Protein AF-A0A2J4GAY6-F1 (afdb_monomer_lite)

Radius of gyration: 14.7 Å; chains: 1; bounding box: 25×33×52 Å

Sequence (78 aa):
MGANFGEDAERVLGAMHEHGTLDANTLSEKTGLPREKVELLIIILRDLKKVRYASVPVACTLACEKCPLARSCKFRKS

Structure (mmCIF, N/CA/C/O backbone):
data_AF-A0A2J4GAY6-F1
#
_entry.id   AF-A0A2J4GAY6-F1
#
loop_
_atom_site.group_PDB
_atom_site.id
_atom_site.type_symbol
_atom_site.label_atom_id
_atom_site.label_alt_id
_atom_site.label_comp_id
_atom_site.label_asym_id
_atom_site.label_entity_id
_atom_site.label_seq_id
_atom_site.pdbx_PDB_ins_code
_atom_site.Cartn_x
_atom_site.Cartn_y
_atom_site.Cartn_z
_atom_site.occupancy
_atom_site.B_iso_or_equiv
_atom_site.auth_seq_id
_atom_site.auth_comp_id
_atom_site.auth_asym_id
_atom_site.auth_atom_id
_atom_site.pdbx_PDB_model_num
ATOM 1 N N . MET A 1 1 ? 1.859 -1.135 -22.947 1.00 43.31 1 MET A N 1
ATOM 2 C CA . MET A 1 1 ? 1.954 -0.208 -21.798 1.00 43.31 1 MET A CA 1
ATOM 3 C C . MET A 1 1 ? 2.490 -0.993 -20.616 1.00 43.31 1 MET A C 1
ATOM 5 O O . MET A 1 1 ? 1.786 -1.853 -20.107 1.00 43.31 1 MET A O 1
ATOM 9 N N . GLY A 1 2 ? 3.771 -0.814 -20.287 1.00 51.56 2 GLY A N 1
ATOM 10 C CA . GLY A 1 2 ? 4.422 -1.551 -19.202 1.00 51.56 2 GLY A CA 1
ATOM 11 C C . GLY A 1 2 ? 3.986 -1.000 -17.849 1.00 51.56 2 GLY A C 1
ATOM 12 O O . GLY A 1 2 ? 3.991 0.211 -17.654 1.00 51.56 2 GLY A O 1
ATOM 13 N N . ALA A 1 3 ? 3.578 -1.873 -16.932 1.00 60.66 3 ALA A N 1
ATOM 14 C CA . ALA A 1 3 ? 3.310 -1.482 -15.555 1.00 60.66 3 ALA A CA 1
ATOM 15 C C . ALA A 1 3 ? 4.627 -1.045 -14.896 1.00 60.66 3 ALA A C 1
ATOM 17 O O . ALA A 1 3 ? 5.537 -1.860 -14.742 1.00 60.66 3 ALA A O 1
ATOM 18 N N . ASN A 1 4 ? 4.734 0.231 -14.522 1.00 82.75 4 ASN A N 1
ATOM 19 C CA . ASN A 1 4 ? 5.945 0.785 -13.927 1.00 82.75 4 ASN A CA 1
ATOM 20 C C . ASN A 1 4 ? 5.872 0.670 -12.397 1.00 82.75 4 ASN A C 1
ATOM 22 O O . ASN A 1 4 ? 5.642 1.641 -11.682 1.00 82.75 4 ASN A O 1
ATOM 26 N N . PHE A 1 5 ? 6.044 -0.560 -11.899 1.00 80.69 5 PHE A N 1
ATOM 27 C CA . PHE A 1 5 ? 5.884 -0.899 -10.479 1.00 80.69 5 PHE A CA 1
ATOM 28 C C . PHE A 1 5 ? 6.696 -0.010 -9.526 1.00 80.69 5 PHE A C 1
ATOM 30 O O . PHE A 1 5 ? 6.253 0.208 -8.406 1.00 80.69 5 PHE A O 1
ATOM 37 N N . GLY A 1 6 ? 7.850 0.511 -9.957 1.00 86.12 6 GLY A N 1
ATOM 38 C CA . GLY A 1 6 ? 8.659 1.427 -9.149 1.00 86.12 6 GLY A CA 1
ATOM 39 C C . GLY A 1 6 ? 7.977 2.774 -8.906 1.00 86.12 6 GLY A C 1
ATOM 40 O O . GLY A 1 6 ? 7.871 3.206 -7.765 1.00 86.12 6 GLY A O 1
ATOM 41 N N . GLU A 1 7 ? 7.456 3.412 -9.955 1.00 90.69 7 GLU A N 1
ATOM 42 C CA . GLU A 1 7 ? 6.766 4.705 -9.835 1.00 90.69 7 GLU A CA 1
ATOM 43 C C . GLU A 1 7 ? 5.462 4.563 -9.039 1.00 90.69 7 GLU A C 1
ATOM 45 O O . GLU A 1 7 ? 5.147 5.378 -8.172 1.00 90.69 7 GLU A O 1
ATOM 50 N N . ASP A 1 8 ? 4.737 3.469 -9.269 1.00 93.38 8 ASP A N 1
ATOM 51 C CA . ASP A 1 8 ? 3.511 3.169 -8.536 1.00 93.38 8 ASP A CA 1
ATOM 52 C C . ASP A 1 8 ? 3.781 2.886 -7.049 1.00 93.38 8 ASP A C 1
ATOM 54 O O . ASP A 1 8 ? 3.006 3.310 -6.190 1.00 93.38 8 ASP A O 1
ATOM 58 N N . ALA A 1 9 ? 4.892 2.210 -6.728 1.00 90.12 9 ALA A N 1
ATOM 59 C CA . ALA A 1 9 ? 5.325 1.978 -5.352 1.00 90.12 9 ALA A CA 1
ATOM 60 C C . ALA A 1 9 ? 5.634 3.292 -4.624 1.00 90.12 9 ALA A C 1
ATOM 62 O O . ALA A 1 9 ? 5.182 3.475 -3.495 1.00 90.12 9 ALA A O 1
ATOM 63 N N . GLU A 1 10 ? 6.353 4.215 -5.269 1.00 91.19 10 GLU A N 1
ATOM 64 C CA . GLU A 1 10 ? 6.662 5.533 -4.700 1.00 91.19 10 GLU A CA 1
ATOM 65 C C . GLU A 1 10 ? 5.389 6.359 -4.469 1.00 91.19 10 GLU A C 1
ATOM 67 O O . GLU A 1 10 ? 5.235 6.979 -3.417 1.00 91.19 10 GLU A O 1
ATOM 72 N N . ARG A 1 11 ? 4.415 6.300 -5.389 1.00 91.69 11 ARG A N 1
ATOM 73 C CA . ARG A 1 11 ? 3.112 6.970 -5.216 1.00 91.69 11 ARG A CA 1
ATOM 74 C C . ARG A 1 11 ? 2.328 6.424 -4.025 1.00 91.69 11 ARG A C 1
ATOM 76 O O . ARG A 1 11 ? 1.789 7.205 -3.241 1.00 91.69 11 ARG A O 1
ATOM 83 N N . VAL A 1 12 ? 2.271 5.099 -3.868 1.00 90.12 12 VAL A N 1
ATOM 84 C CA . VAL A 1 12 ? 1.621 4.462 -2.708 1.00 90.12 12 VAL A CA 1
ATOM 85 C C . VAL A 1 12 ? 2.355 4.825 -1.417 1.00 90.12 12 VAL A C 1
ATOM 87 O O . VAL A 1 12 ? 1.715 5.194 -0.434 1.00 90.12 12 VAL A O 1
ATOM 90 N N . LEU A 1 13 ? 3.689 4.777 -1.420 1.00 88.94 13 LEU A N 1
ATOM 91 C CA . LEU A 1 13 ? 4.511 5.111 -0.260 1.00 88.94 13 LEU A CA 1
ATOM 92 C C . LEU A 1 13 ? 4.327 6.572 0.176 1.00 88.94 13 LEU A C 1
ATOM 94 O O . LEU A 1 13 ? 4.158 6.829 1.368 1.00 88.94 13 LEU A O 1
ATOM 98 N N . GLY A 1 14 ? 4.304 7.510 -0.775 1.00 88.38 14 GLY A N 1
ATOM 99 C CA . GLY A 1 14 ? 4.042 8.927 -0.521 1.00 88.38 14 GLY A CA 1
ATOM 100 C C . GLY A 1 14 ? 2.669 9.151 0.112 1.00 88.38 14 GLY A C 1
ATOM 101 O O . GLY A 1 14 ? 2.575 9.760 1.176 1.00 88.38 14 GLY A O 1
ATOM 102 N N . ALA A 1 15 ? 1.618 8.548 -0.457 1.00 88.69 15 ALA A N 1
ATOM 103 C CA . ALA A 1 15 ? 0.263 8.646 0.088 1.00 88.69 15 ALA A CA 1
ATOM 104 C C . ALA A 1 15 ? 0.153 8.087 1.522 1.00 88.69 15 ALA A C 1
ATOM 106 O O . ALA A 1 15 ? -0.561 8.650 2.353 1.00 88.69 15 ALA A O 1
ATOM 107 N N . MET A 1 16 ? 0.879 7.006 1.832 1.00 87.19 16 MET A N 1
ATOM 108 C CA . MET A 1 16 ? 0.961 6.453 3.191 1.00 87.19 16 MET A CA 1
ATOM 109 C C . MET A 1 16 ? 1.762 7.349 4.150 1.00 87.19 16 MET A C 1
ATOM 111 O O . MET A 1 16 ? 1.467 7.388 5.342 1.00 87.19 16 MET A O 1
ATOM 115 N N . HIS A 1 17 ? 2.778 8.066 3.668 1.00 84.81 17 HIS A N 1
ATOM 116 C CA . HIS A 1 17 ? 3.571 8.965 4.508 1.00 84.81 17 HIS A CA 1
ATOM 117 C C . HIS A 1 17 ? 2.806 10.248 4.861 1.00 84.81 17 HIS A C 1
ATOM 119 O O . HIS A 1 17 ? 2.826 10.676 6.011 1.00 84.81 17 HIS A O 1
ATOM 125 N N . GLU A 1 18 ? 2.092 10.825 3.893 1.00 82.44 18 GLU A N 1
ATOM 126 C CA . GLU A 1 18 ? 1.339 12.074 4.061 1.00 82.44 18 GLU A CA 1
ATOM 127 C C . GLU A 1 18 ? 0.100 11.916 4.950 1.00 82.44 18 GLU A C 1
ATOM 129 O O . GLU A 1 18 ? -0.239 12.814 5.720 1.00 82.44 18 GLU A O 1
ATOM 134 N N . HIS A 1 19 ? -0.586 10.775 4.852 1.00 74.56 19 HIS A N 1
ATOM 135 C CA . HIS A 1 19 ? -1.876 10.558 5.511 1.00 74.56 19 HIS A CA 1
ATOM 136 C C . HIS A 1 19 ? -1.850 9.481 6.603 1.00 74.56 19 HIS A C 1
ATOM 138 O O . HIS A 1 19 ? -2.860 9.254 7.270 1.00 74.56 19 HIS A O 1
ATOM 144 N N . GLY A 1 20 ? -0.710 8.821 6.813 1.00 71.81 20 GLY A N 1
ATOM 145 C CA . GLY A 1 20 ? -0.567 7.738 7.781 1.00 71.81 20 GLY A CA 1
ATOM 146 C C . GLY A 1 20 ? -1.102 6.395 7.273 1.00 71.81 20 GLY A C 1
ATOM 147 O O . GLY A 1 20 ? -1.035 6.064 6.090 1.00 71.81 20 GLY A O 1
ATOM 148 N N . THR A 1 21 ? -1.596 5.558 8.190 1.00 68.00 21 THR A N 1
ATOM 149 C CA . THR A 1 21 ? -2.061 4.207 7.829 1.00 68.00 21 THR A CA 1
ATOM 150 C C . THR A 1 21 ? -3.410 4.291 7.121 1.00 68.00 21 THR A C 1
ATOM 152 O O . THR A 1 21 ? -4.434 4.514 7.760 1.00 68.00 21 THR A O 1
ATOM 155 N N . LEU A 1 22 ? -3.396 4.092 5.805 1.00 76.19 22 LEU A N 1
ATOM 156 C CA . LEU A 1 22 ? -4.578 4.024 4.951 1.00 76.19 22 LEU A CA 1
ATOM 157 C C . LEU A 1 22 ? -4.857 2.575 4.532 1.00 76.19 22 LEU A C 1
ATOM 159 O O . LEU A 1 22 ? -3.930 1.775 4.370 1.00 76.19 22 LEU A O 1
ATOM 163 N N . ASP A 1 23 ? -6.129 2.226 4.349 1.00 82.00 23 ASP A N 1
ATOM 164 C CA . ASP A 1 23 ? -6.519 0.947 3.757 1.00 82.00 23 ASP A CA 1
ATOM 165 C C . ASP A 1 23 ? -6.356 0.962 2.224 1.00 82.00 23 ASP A C 1
ATOM 167 O O . ASP A 1 23 ? -6.175 2.010 1.597 1.00 82.00 23 ASP A O 1
ATOM 171 N N . ALA A 1 24 ? -6.415 -0.220 1.608 1.00 84.31 24 ALA A N 1
ATOM 172 C CA . ALA A 1 24 ? -6.181 -0.374 0.176 1.00 84.31 24 ALA A CA 1
ATOM 173 C C . ALA A 1 24 ? -7.212 0.358 -0.702 1.00 84.31 24 ALA A C 1
ATOM 175 O O . ALA A 1 24 ? -6.849 0.786 -1.797 1.00 84.31 24 ALA A O 1
ATOM 176 N N . ASN A 1 25 ? -8.461 0.539 -0.247 1.00 87.00 25 ASN A N 1
ATOM 177 C CA . ASN A 1 25 ? -9.467 1.276 -1.019 1.00 87.00 25 ASN A CA 1
ATOM 178 C C . ASN A 1 25 ? -9.128 2.766 -1.034 1.00 87.00 25 ASN A C 1
ATOM 180 O O . ASN A 1 25 ? -9.025 3.360 -2.104 1.00 87.00 25 ASN A O 1
ATOM 184 N N . THR A 1 26 ? -8.837 3.340 0.136 1.00 86.88 26 THR A N 1
ATOM 185 C CA . THR A 1 26 ? -8.449 4.753 0.237 1.00 86.88 26 THR A CA 1
ATOM 186 C C . THR A 1 26 ? -7.172 5.046 -0.558 1.00 86.88 26 THR A C 1
ATOM 188 O O . THR A 1 26 ? -7.061 6.076 -1.224 1.00 86.88 26 THR A O 1
ATOM 191 N N . LEU A 1 27 ? -6.196 4.133 -0.532 1.00 89.88 27 LEU A N 1
ATOM 192 C CA . LEU A 1 27 ? -4.980 4.256 -1.341 1.00 89.88 27 LEU A CA 1
ATOM 193 C C . LEU A 1 27 ? -5.260 4.116 -2.841 1.00 89.88 27 LEU A C 1
ATOM 195 O O . LEU A 1 27 ? -4.661 4.849 -3.625 1.00 89.88 27 LEU A O 1
ATOM 199 N N . SER A 1 28 ? -6.166 3.227 -3.249 1.00 92.31 28 SER A N 1
ATOM 200 C CA . SER A 1 28 ? -6.595 3.087 -4.646 1.0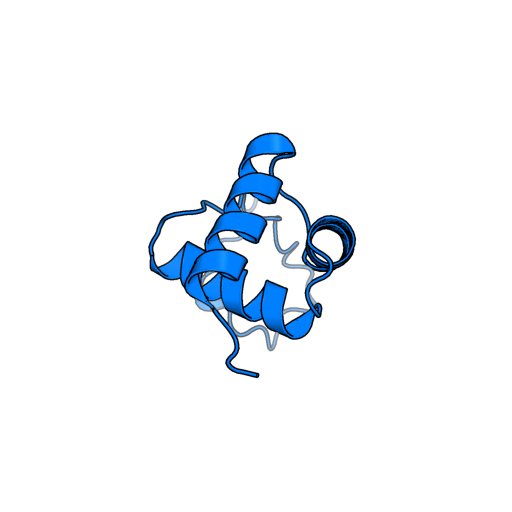0 92.31 28 SER A CA 1
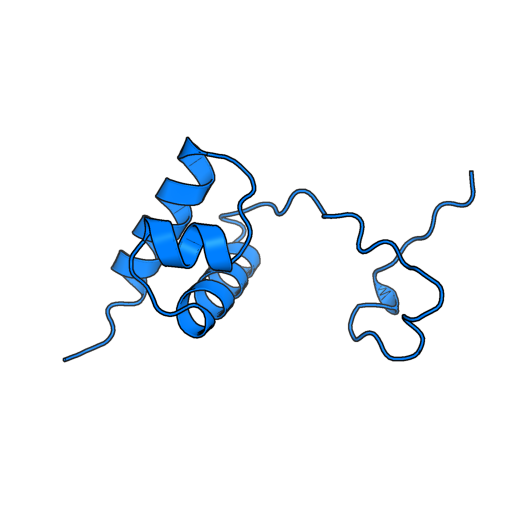ATOM 201 C C . SER A 1 28 ? -7.222 4.378 -5.168 1.00 92.31 28 SER A C 1
ATOM 203 O O . SER A 1 28 ? -6.793 4.880 -6.206 1.00 92.31 28 SER A O 1
ATOM 205 N N . GLU A 1 29 ? -8.136 4.984 -4.409 1.00 92.31 29 GLU A N 1
ATOM 206 C CA . GLU A 1 29 ? -8.769 6.256 -4.774 1.00 92.31 29 GLU A CA 1
ATOM 207 C C . GLU A 1 29 ? -7.751 7.398 -4.874 1.00 92.31 29 GLU A C 1
ATOM 209 O O . GLU A 1 29 ? -7.741 8.145 -5.852 1.00 92.31 29 GLU A O 1
ATOM 214 N N . LYS A 1 30 ? -6.840 7.509 -3.899 1.00 90.38 30 LYS A N 1
ATOM 215 C CA . LYS A 1 30 ? -5.820 8.570 -3.874 1.00 90.38 30 LYS A CA 1
ATOM 216 C C . LYS A 1 30 ? -4.775 8.431 -4.975 1.00 90.38 30 LYS A C 1
ATOM 218 O O . LYS A 1 30 ? -4.323 9.428 -5.529 1.00 90.38 30 LYS A O 1
ATOM 223 N N . THR A 1 31 ? -4.351 7.205 -5.267 1.00 90.62 31 THR A N 1
ATOM 224 C CA . THR A 1 31 ? -3.295 6.945 -6.254 1.00 90.62 31 THR A CA 1
ATOM 225 C C . THR A 1 31 ? -3.851 6.696 -7.655 1.00 90.62 31 THR A C 1
ATOM 227 O O . THR A 1 31 ? -3.087 6.648 -8.615 1.00 90.62 31 THR A O 1
ATOM 230 N N . GLY A 1 32 ? -5.165 6.531 -7.819 1.00 93.25 32 GLY A N 1
ATOM 231 C CA . GLY A 1 32 ? -5.771 6.132 -9.092 1.00 93.25 32 GLY A CA 1
ATOM 232 C C . GLY A 1 32 ? -5.287 4.764 -9.592 1.00 93.25 32 GLY A C 1
ATOM 233 O O . GLY A 1 32 ? -5.406 4.462 -10.779 1.00 93.25 32 GLY A O 1
ATOM 234 N N . LEU A 1 33 ? -4.686 3.954 -8.716 1.00 92.31 33 LEU A N 1
ATOM 235 C CA . LEU A 1 33 ? -4.207 2.616 -9.038 1.00 92.31 33 LEU A CA 1
ATOM 236 C C . LEU A 1 33 ? -5.297 1.588 -8.732 1.00 92.31 33 LEU A C 1
ATOM 238 O O . LEU A 1 33 ? -6.003 1.744 -7.735 1.00 92.31 33 LEU A O 1
ATOM 242 N N . PRO A 1 34 ? -5.408 0.501 -9.518 1.00 93.75 34 PRO A N 1
ATOM 243 C CA . PRO A 1 34 ? -6.308 -0.601 -9.198 1.00 93.75 34 PRO A CA 1
ATOM 244 C C . PRO A 1 34 ? -6.030 -1.155 -7.802 1.00 93.75 34 PRO A C 1
ATOM 246 O O . PRO A 1 34 ? -4.869 -1.308 -7.408 1.00 93.75 34 PRO A O 1
ATOM 249 N N . ARG A 1 35 ? -7.091 -1.491 -7.070 1.00 89.69 35 ARG A N 1
ATOM 250 C CA . ARG A 1 35 ? -6.998 -1.968 -5.688 1.00 89.69 35 ARG A CA 1
ATOM 251 C C . ARG A 1 35 ? -6.076 -3.181 -5.553 1.00 89.69 35 ARG A C 1
ATOM 253 O O . ARG A 1 35 ? -5.236 -3.208 -4.661 1.00 89.69 35 ARG A O 1
ATOM 260 N N . GLU A 1 36 ? -6.170 -4.143 -6.464 1.00 88.56 36 GLU A N 1
ATOM 261 C CA . GLU A 1 36 ? -5.361 -5.369 -6.459 1.00 88.56 36 GLU A CA 1
ATOM 262 C C . GLU A 1 36 ? -3.867 -5.050 -6.607 1.00 88.56 36 GLU A C 1
ATOM 264 O O . GLU A 1 36 ? -3.003 -5.680 -5.994 1.00 88.56 36 GLU A O 1
ATOM 269 N N . LYS A 1 37 ? -3.554 -4.021 -7.402 1.00 91.62 37 LYS A N 1
ATOM 270 C CA . LYS A 1 37 ? -2.187 -3.539 -7.590 1.00 91.62 37 LYS A CA 1
ATOM 271 C C . LYS A 1 37 ? -1.677 -2.836 -6.336 1.00 91.62 37 LYS A C 1
ATOM 273 O O . LYS A 1 37 ? -0.537 -3.062 -5.943 1.00 91.62 37 LYS A O 1
ATOM 278 N N . VAL A 1 38 ? -2.515 -2.025 -5.694 1.00 91.56 38 VAL A N 1
ATOM 279 C CA . VAL A 1 38 ? -2.195 -1.375 -4.416 1.00 91.56 38 VAL A CA 1
ATOM 280 C C . VAL A 1 38 ? -1.921 -2.415 -3.330 1.00 91.56 38 VAL A C 1
ATOM 282 O O . VAL A 1 38 ? -0.914 -2.307 -2.637 1.00 91.56 38 VAL A O 1
ATOM 285 N N . GLU A 1 39 ? -2.747 -3.456 -3.215 1.00 88.88 39 GLU A N 1
ATOM 286 C CA . GLU A 1 39 ? -2.538 -4.548 -2.255 1.00 88.88 39 GLU A CA 1
ATOM 287 C C . GLU A 1 39 ? -1.185 -5.239 -2.462 1.00 88.88 39 GLU A C 1
ATOM 289 O O . GLU A 1 39 ? -0.428 -5.426 -1.505 1.00 88.88 39 GLU A O 1
ATOM 294 N N . LEU A 1 40 ? -0.837 -5.547 -3.714 1.00 89.06 40 LEU A N 1
ATOM 295 C CA . LEU A 1 40 ? 0.460 -6.130 -4.047 1.00 89.06 40 LEU A CA 1
ATOM 296 C C . LEU A 1 40 ? 1.625 -5.188 -3.698 1.00 89.06 40 LEU A C 1
ATOM 298 O O . LEU A 1 40 ? 2.614 -5.624 -3.109 1.00 89.06 40 LEU A O 1
ATOM 302 N N . LEU A 1 41 ? 1.509 -3.897 -4.017 1.00 90.19 41 LEU A N 1
ATOM 303 C CA . LEU A 1 41 ? 2.533 -2.894 -3.707 1.00 90.19 41 LEU A CA 1
ATOM 304 C C . LEU A 1 41 ? 2.732 -2.724 -2.199 1.00 90.19 41 LEU A C 1
ATOM 306 O O . LEU A 1 41 ? 3.869 -2.634 -1.746 1.00 90.19 41 LEU A O 1
ATOM 310 N N . ILE A 1 42 ? 1.656 -2.746 -1.410 1.00 87.38 42 ILE A N 1
ATOM 311 C CA . ILE A 1 42 ? 1.734 -2.697 0.055 1.00 87.38 42 ILE A CA 1
ATOM 312 C C . ILE A 1 42 ? 2.517 -3.901 0.595 1.00 87.38 42 ILE A C 1
ATOM 314 O O . ILE A 1 42 ? 3.364 -3.732 1.475 1.00 87.38 42 ILE A O 1
ATOM 318 N N . ILE A 1 43 ? 2.269 -5.106 0.066 1.00 86.88 43 ILE A N 1
ATOM 319 C CA . ILE A 1 43 ? 3.010 -6.320 0.448 1.00 86.88 43 ILE A CA 1
ATOM 320 C C . ILE A 1 43 ? 4.498 -6.161 0.118 1.00 86.88 43 ILE A C 1
ATOM 322 O O . ILE A 1 43 ? 5.343 -6.362 0.989 1.00 86.88 43 ILE A O 1
ATOM 326 N N . ILE A 1 44 ? 4.821 -5.722 -1.100 1.00 87.81 44 ILE A N 1
ATOM 327 C CA . ILE A 1 44 ? 6.207 -5.505 -1.536 1.00 87.81 44 ILE A CA 1
ATOM 328 C C . ILE A 1 44 ? 6.904 -4.463 -0.649 1.00 87.81 44 ILE A C 1
ATOM 330 O O . ILE A 1 44 ? 7.992 -4.711 -0.131 1.00 87.81 44 ILE A O 1
ATOM 334 N N . LEU A 1 45 ? 6.278 -3.306 -0.418 1.00 87.06 45 LEU A N 1
ATOM 335 C CA . LEU A 1 45 ? 6.832 -2.234 0.415 1.00 87.06 45 LEU A CA 1
ATOM 336 C C . LEU A 1 45 ? 7.052 -2.687 1.866 1.00 87.06 45 LEU A C 1
ATOM 338 O O . LEU A 1 45 ? 8.011 -2.255 2.514 1.00 87.06 45 LEU A O 1
ATOM 342 N N . ARG A 1 46 ? 6.192 -3.572 2.380 1.00 83.56 46 ARG A N 1
ATOM 343 C CA . ARG A 1 46 ? 6.355 -4.189 3.699 1.00 83.56 46 ARG A CA 1
ATOM 344 C C . ARG A 1 46 ? 7.556 -5.131 3.737 1.00 83.56 46 ARG A C 1
ATOM 346 O O . ARG A 1 46 ? 8.350 -5.033 4.674 1.00 83.56 46 ARG A O 1
ATOM 353 N N . ASP A 1 47 ? 7.703 -6.012 2.752 1.00 85.12 47 ASP A N 1
ATOM 354 C CA . ASP A 1 47 ? 8.825 -6.959 2.679 1.00 85.12 47 ASP A CA 1
ATOM 355 C C . ASP A 1 47 ? 10.165 -6.227 2.533 1.00 85.12 47 ASP A C 1
ATOM 357 O O . ASP A 1 47 ? 11.160 -6.587 3.166 1.00 85.12 47 ASP A O 1
ATOM 361 N N . LEU A 1 48 ? 10.159 -5.104 1.809 1.00 85.12 48 LEU A N 1
ATOM 362 C CA . LEU A 1 48 ? 11.283 -4.171 1.709 1.00 85.12 48 LEU A CA 1
ATOM 363 C C . LEU A 1 48 ? 11.484 -3.300 2.963 1.00 85.12 48 LEU A C 1
ATOM 365 O O . LEU A 1 48 ? 12.390 -2.466 2.994 1.00 85.12 48 LEU A O 1
ATOM 369 N N . LYS A 1 49 ? 10.658 -3.471 4.004 1.00 83.69 49 LYS A N 1
ATOM 370 C CA . LYS A 1 49 ? 10.680 -2.710 5.267 1.00 83.69 49 LYS A CA 1
ATOM 371 C C . LYS A 1 49 ? 10.540 -1.191 5.085 1.00 83.69 49 LYS A C 1
ATOM 373 O O . LYS A 1 49 ? 10.957 -0.431 5.960 1.00 83.69 49 LYS A O 1
ATOM 378 N N . LYS A 1 50 ? 9.947 -0.745 3.974 1.00 82.25 50 LYS A N 1
ATOM 379 C CA . LYS A 1 50 ? 9.691 0.672 3.664 1.00 82.25 50 LYS A CA 1
ATOM 380 C C . LYS A 1 50 ? 8.472 1.219 4.396 1.00 82.25 50 LYS A C 1
ATOM 382 O O . LYS A 1 50 ? 8.440 2.398 4.722 1.00 82.25 50 LYS A O 1
ATOM 387 N N . VAL A 1 51 ? 7.510 0.355 4.706 1.00 76.19 51 VAL A N 1
ATOM 388 C CA . VAL A 1 51 ? 6.332 0.701 5.506 1.00 76.19 51 VAL A CA 1
ATOM 389 C C . VAL A 1 51 ? 6.229 -0.211 6.718 1.00 76.19 51 VAL A C 1
ATOM 391 O O . VAL A 1 51 ? 6.469 -1.417 6.644 1.00 76.19 51 VAL A O 1
ATOM 394 N N . ARG A 1 52 ? 5.856 0.368 7.861 1.00 65.44 52 ARG A N 1
ATOM 395 C CA . ARG A 1 52 ? 5.410 -0.391 9.028 1.00 65.44 52 ARG A CA 1
ATOM 396 C C . ARG A 1 52 ? 3.907 -0.242 9.088 1.00 65.44 52 ARG A C 1
ATOM 398 O O . ARG A 1 52 ? 3.412 0.845 9.360 1.00 65.44 52 ARG A O 1
ATOM 405 N N . TYR A 1 53 ? 3.193 -1.329 8.831 1.00 60.06 53 TYR A N 1
ATOM 406 C CA . TYR A 1 53 ? 1.783 -1.372 9.173 1.00 60.06 53 TYR A CA 1
ATOM 407 C C . TYR A 1 53 ? 1.720 -1.180 10.691 1.00 60.06 53 TYR A C 1
ATOM 409 O O . TYR A 1 53 ? 2.275 -2.003 11.429 1.00 60.06 53 TYR A O 1
ATOM 417 N N . ALA A 1 54 ? 1.096 -0.096 11.167 1.00 54.47 54 ALA A N 1
ATOM 418 C CA . ALA A 1 54 ? 0.494 -0.162 12.488 1.00 54.47 54 ALA A CA 1
ATOM 419 C C . ALA A 1 54 ? -0.399 -1.384 12.382 1.00 54.47 54 ALA A C 1
ATOM 421 O O . ALA A 1 54 ? -1.273 -1.409 11.519 1.00 54.47 54 ALA A O 1
ATOM 422 N N . SER A 1 55 ? -0.064 -2.455 13.100 1.00 45.47 55 SER A N 1
ATOM 423 C CA . SER A 1 55 ? -0.892 -3.641 13.116 1.00 45.47 55 SER A CA 1
ATOM 424 C C . SER A 1 55 ? -2.289 -3.142 13.437 1.00 45.47 55 SER A C 1
ATOM 426 O O . SER A 1 55 ? -2.561 -2.824 14.595 1.00 45.47 55 SER A O 1
ATOM 428 N N . VAL A 1 56 ? -3.159 -3.042 12.422 1.00 42.88 56 VAL A N 1
ATOM 429 C CA . VAL A 1 56 ? -4.588 -3.161 12.644 1.00 42.88 56 VAL A CA 1
ATOM 430 C C . VAL A 1 56 ? -4.622 -4.377 13.542 1.00 42.88 56 VAL A C 1
ATOM 432 O O . VAL A 1 56 ? -4.036 -5.402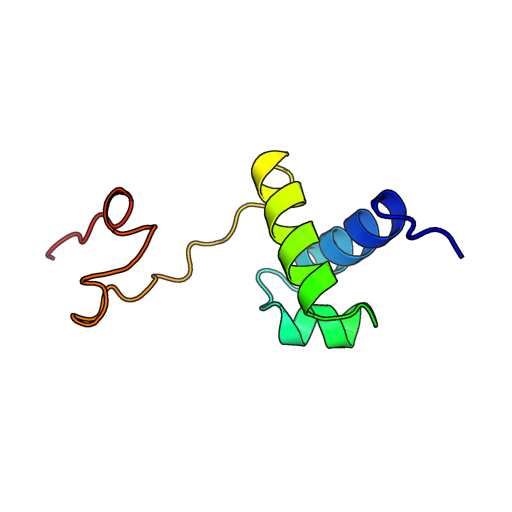 13.149 1.00 42.88 56 VAL A O 1
ATOM 435 N N . PRO A 1 57 ? -5.111 -4.270 14.790 1.00 43.19 57 PRO A N 1
ATOM 436 C CA . PRO A 1 57 ? -5.412 -5.477 15.503 1.00 43.19 57 PRO A CA 1
ATOM 437 C C . PRO A 1 57 ? -6.357 -6.155 14.531 1.00 43.19 57 PRO A C 1
ATOM 439 O O . PRO A 1 57 ? -7.485 -5.706 14.336 1.00 43.19 57 P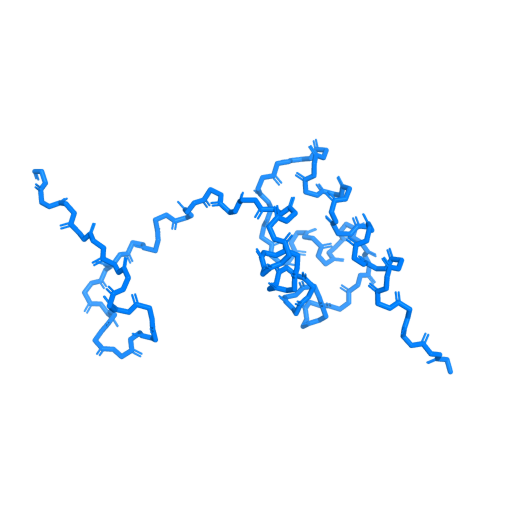RO A O 1
ATOM 442 N N . VAL A 1 58 ? -5.853 -7.171 13.822 1.00 47.09 58 VAL A N 1
ATOM 443 C CA . VAL A 1 58 ? -6.691 -8.231 13.321 1.00 47.09 58 VAL A CA 1
ATOM 444 C C . VAL A 1 58 ? -7.314 -8.628 14.627 1.00 47.09 58 VAL A C 1
ATOM 446 O O . VAL A 1 58 ? -6.638 -9.203 15.484 1.00 47.09 58 VAL A O 1
ATOM 449 N N . ALA A 1 59 ? -8.501 -8.083 14.885 1.00 45.66 59 ALA A N 1
ATOM 450 C CA . ALA A 1 59 ? -9.264 -8.451 16.030 1.00 45.66 59 ALA A CA 1
ATOM 451 C C . ALA A 1 59 ? -9.406 -9.926 15.737 1.00 45.66 59 ALA A C 1
ATOM 453 O O . ALA A 1 59 ? -10.099 -10.309 14.789 1.00 45.66 59 ALA A O 1
ATOM 454 N N . CYS A 1 60 ? -8.594 -10.725 16.428 1.00 48.28 60 CYS A N 1
ATOM 455 C CA . CYS A 1 60 ? -8.653 -12.165 16.423 1.00 48.28 60 CYS A CA 1
ATOM 456 C C . CYS A 1 60 ? -9.957 -12.459 17.154 1.00 48.28 60 CYS A C 1
ATOM 458 O O . CYS A 1 60 ? -10.000 -12.869 18.305 1.00 48.28 60 CYS A O 1
ATOM 460 N N . THR A 1 61 ? -11.035 -12.076 16.483 1.00 52.12 61 THR A N 1
ATOM 461 C CA . THR A 1 61 ? -12.385 -12.488 16.712 1.00 52.12 61 THR A CA 1
ATOM 462 C C . THR A 1 61 ? -12.364 -13.969 16.392 1.00 52.12 61 THR A C 1
ATOM 464 O O . THR A 1 61 ? -11.598 -14.445 15.546 1.00 52.12 61 THR A O 1
ATOM 467 N N . LEU A 1 62 ? -13.165 -14.711 17.138 1.00 51.09 62 LEU A N 1
ATOM 468 C CA . LEU A 1 62 ? -13.195 -16.172 17.159 1.00 51.09 62 LEU A CA 1
ATOM 469 C C . LEU A 1 62 ? -13.351 -16.827 15.766 1.00 51.09 62 LEU A C 1
ATOM 471 O O . LEU A 1 62 ? -13.133 -18.021 15.634 1.00 51.09 62 LEU A O 1
ATOM 475 N N . ALA A 1 63 ? -13.650 -16.053 14.718 1.00 49.66 63 ALA A N 1
ATOM 476 C CA . ALA A 1 63 ? -13.727 -16.482 13.324 1.00 49.66 63 ALA A CA 1
ATOM 477 C C . ALA A 1 63 ? -12.375 -16.828 12.651 1.00 49.66 63 ALA A C 1
ATOM 479 O O . ALA A 1 63 ? -12.367 -17.294 11.513 1.00 49.66 63 ALA A O 1
ATOM 480 N N . CYS A 1 64 ? -11.223 -16.627 13.302 1.00 54.22 64 CYS A N 1
ATOM 481 C CA . CYS A 1 64 ? -9.903 -16.861 12.688 1.00 54.22 64 CYS A CA 1
ATOM 482 C C . CYS A 1 64 ? -9.408 -18.329 12.727 1.00 54.22 64 CYS A C 1
ATOM 484 O O . CYS A 1 64 ? -8.200 -18.560 12.656 1.00 54.22 64 CYS A O 1
ATOM 486 N N . GLU A 1 65 ? -10.288 -19.336 12.802 1.00 55.38 65 GLU A N 1
ATOM 487 C CA . GLU A 1 65 ? -9.880 -20.759 12.811 1.00 55.38 65 GLU A CA 1
ATOM 488 C C . GLU A 1 65 ? -9.117 -21.187 11.541 1.00 55.38 65 GLU A C 1
ATOM 490 O O . GLU A 1 65 ? -8.353 -22.150 11.565 1.00 55.38 65 GLU A O 1
ATOM 495 N N . LYS A 1 66 ? -9.269 -20.446 10.432 1.00 58.06 66 LYS A N 1
ATOM 496 C CA . LYS A 1 66 ? -8.579 -20.697 9.151 1.00 58.06 66 LYS A CA 1
ATOM 497 C C . LYS A 1 66 ? -7.750 -19.510 8.650 1.00 58.06 66 LYS A C 1
ATOM 499 O O . LYS A 1 66 ? -7.504 -19.383 7.453 1.00 58.06 66 LYS A O 1
ATOM 504 N N . CYS A 1 67 ? -7.312 -18.623 9.541 1.00 53.56 67 CYS A N 1
ATOM 505 C CA . CYS A 1 67 ? -6.490 -17.486 9.138 1.00 53.56 67 CYS A CA 1
ATOM 506 C C . CYS A 1 67 ? -5.031 -17.893 8.859 1.00 53.56 67 CYS A C 1
ATOM 508 O O . CYS A 1 67 ? -4.378 -18.446 9.747 1.00 53.56 67 CYS A O 1
ATOM 510 N N . PRO A 1 68 ? -4.451 -17.508 7.704 1.00 55.16 68 PRO A N 1
ATOM 511 C CA . PRO A 1 68 ? -3.033 -17.732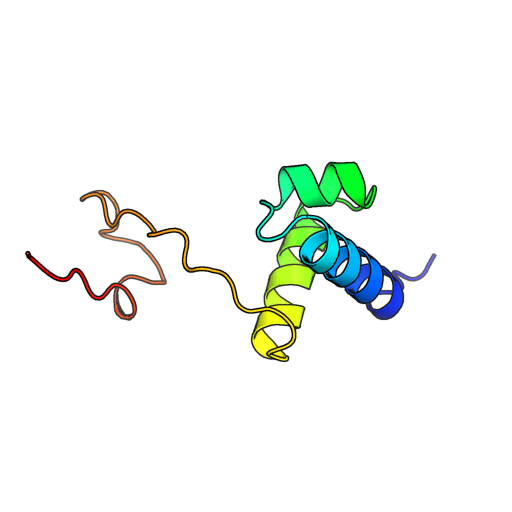 7.391 1.00 55.16 68 PRO A CA 1
ATOM 512 C C . PRO A 1 68 ? -2.068 -17.112 8.416 1.00 55.16 68 PRO A C 1
ATOM 514 O O . PRO A 1 68 ? -0.939 -17.568 8.579 1.00 55.16 68 PRO A O 1
ATOM 517 N N . LEU A 1 69 ? -2.525 -16.083 9.138 1.00 53.41 69 LEU A N 1
ATOM 518 C CA . LEU A 1 69 ? -1.771 -15.361 10.167 1.00 53.41 69 LEU A CA 1
ATOM 519 C C . LEU A 1 69 ? -2.054 -15.848 11.599 1.00 53.41 69 LEU A C 1
ATOM 521 O O . LEU A 1 69 ? -1.602 -15.215 12.553 1.00 53.41 69 LEU A O 1
ATOM 525 N N . ALA A 1 70 ? -2.758 -16.974 11.780 1.00 56.06 70 ALA A N 1
ATOM 526 C CA . ALA A 1 70 ? -3.088 -17.511 13.105 1.00 56.06 70 ALA A CA 1
ATOM 527 C C . ALA A 1 70 ? -1.840 -17.718 13.985 1.00 56.06 70 ALA A C 1
ATOM 529 O O . ALA A 1 70 ? -1.848 -17.367 15.162 1.00 56.06 70 ALA A O 1
ATOM 530 N N . ARG A 1 71 ? -0.726 -18.186 13.402 1.00 55.50 71 ARG A N 1
ATOM 531 C CA . ARG A 1 71 ? 0.557 -18.372 14.115 1.00 55.50 71 ARG A CA 1
ATOM 532 C C . ARG A 1 71 ? 1.193 -17.063 14.595 1.00 55.50 71 ARG A C 1
ATOM 534 O O . ARG A 1 71 ? 2.011 -17.081 15.510 1.00 55.50 71 ARG A O 1
ATOM 541 N N . SER A 1 72 ? 0.850 -15.942 13.968 1.00 55.94 72 SER A N 1
ATOM 542 C CA . SER A 1 72 ? 1.380 -14.614 14.289 1.00 55.94 72 SER A CA 1
ATOM 543 C C . SER A 1 72 ? 0.478 -13.841 15.254 1.00 55.94 72 SER A C 1
ATOM 545 O O . SER A 1 72 ? 0.921 -12.836 15.812 1.00 55.94 72 SER A O 1
ATOM 547 N N . CYS A 1 73 ? -0.762 -14.293 15.478 1.00 57.22 73 CYS A N 1
ATOM 548 C CA . CYS A 1 73 ? -1.678 -13.634 16.400 1.00 57.22 73 CYS A CA 1
ATOM 549 C C . CYS A 1 73 ? -1.317 -13.972 17.854 1.00 57.22 73 CYS A C 1
ATOM 551 O O . CYS A 1 73 ? -1.660 -15.029 18.378 1.00 57.22 73 CYS A O 1
ATOM 553 N N . LYS A 1 74 ? -0.612 -13.058 18.528 1.00 55.28 74 LYS A N 1
ATOM 554 C CA . LYS A 1 74 ? -0.375 -13.129 19.975 1.00 55.28 74 LYS A CA 1
ATOM 555 C C . LYS A 1 74 ? -1.511 -12.418 20.702 1.00 55.28 74 LYS A C 1
ATOM 557 O O . LYS A 1 74 ? -1.383 -11.248 21.052 1.00 55.28 74 LYS A O 1
ATOM 562 N N . PHE A 1 75 ? -2.623 -13.117 20.917 1.00 52.34 75 PHE A N 1
ATOM 563 C CA . PHE A 1 75 ? -3.689 -12.630 21.792 1.00 52.34 75 PHE A CA 1
ATOM 564 C C . PHE A 1 75 ? -3.118 -12.494 23.213 1.00 52.34 75 PHE A C 1
ATOM 566 O O . PHE A 1 75 ? -2.932 -13.488 23.916 1.00 52.34 75 PHE A O 1
ATOM 573 N N . ARG A 1 76 ? -2.769 -11.274 23.638 1.00 45.09 76 ARG A N 1
ATOM 574 C CA . ARG A 1 76 ? -2.546 -11.003 25.060 1.00 45.09 76 ARG A CA 1
ATOM 575 C C . ARG A 1 76 ? -3.924 -10.990 25.711 1.00 45.09 76 ARG A C 1
ATOM 577 O O . ARG A 1 76 ? -4.675 -10.043 25.514 1.00 45.09 76 ARG A O 1
ATOM 584 N N . LYS A 1 77 ? -4.254 -12.042 26.465 1.00 40.62 77 LYS A N 1
ATOM 585 C CA . LYS A 1 77 ? -5.286 -11.941 27.502 1.00 40.62 77 LYS A CA 1
ATOM 586 C C . LYS A 1 77 ? -4.804 -10.873 28.485 1.00 40.62 77 LYS A C 1
ATOM 588 O O . LYS A 1 77 ? -3.778 -11.085 29.129 1.00 40.62 77 LYS A O 1
ATOM 593 N N . SER A 1 78 ? -5.488 -9.736 28.529 1.00 42.16 78 SER A N 1
ATOM 594 C CA . SER A 1 78 ? -5.491 -8.872 29.706 1.00 42.16 78 SER A CA 1
ATOM 595 C C . SER A 1 78 ? -6.814 -9.037 30.423 1.00 42.16 78 SER A C 1
ATOM 597 O O . SER A 1 78 ? -7.804 -9.372 29.734 1.00 42.16 78 SER A O 1
#

Foldseek 3Di:
DDDPLVVLLVLLLVVCVVPPADQLVVSCVSSVNDSVSSVVSVVVCVVVVVDDHPPPLPVVDVPCPPPPCPVVNPPPDD

Secondary structure (DSSP, 8-state):
----HHHHHHHHHHHHHHH-S--HHHHHHHHT--HHHHHHHHHHHHHTTS-----------TTGGG-TTGGG------

pLDDT: mean 73.18, std 17.9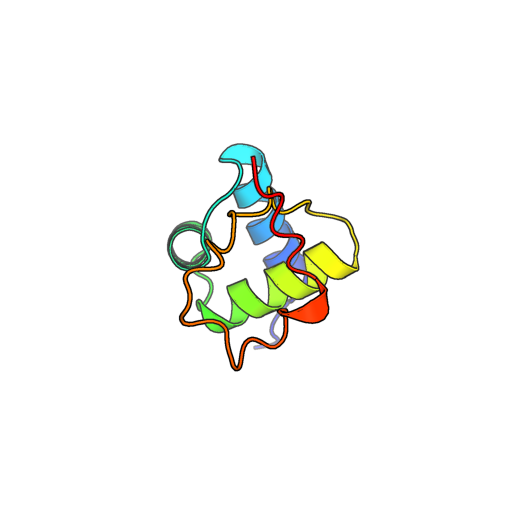6, range [40.62, 93.75]